Protein AF-A0A562S947-F1 (afdb_monomer)

Structure (mmCIF, N/CA/C/O backbone):
data_AF-A0A562S947-F1
#
_entry.id   AF-A0A562S947-F1
#
loop_
_atom_site.group_PDB
_atom_site.id
_atom_site.type_symbol
_atom_site.label_atom_id
_atom_site.label_alt_id
_atom_site.label_comp_id
_atom_site.label_asym_id
_atom_site.label_entity_id
_atom_site.label_seq_id
_atom_site.pdbx_PDB_ins_code
_atom_site.Cartn_x
_atom_site.Cartn_y
_atom_site.Cartn_z
_atom_site.occupancy
_atom_site.B_iso_or_equiv
_atom_site.auth_seq_id
_atom_site.auth_comp_id
_atom_site.auth_asym_id
_atom_site.auth_atom_id
_atom_site.pdbx_PDB_model_num
ATOM 1 N N . MET A 1 1 ? -33.001 -82.862 -10.012 1.00 36.66 1 MET A N 1
ATOM 2 C CA . MET A 1 1 ? -34.208 -82.746 -9.171 1.00 36.66 1 MET A CA 1
ATOM 3 C C . MET A 1 1 ? -34.996 -81.545 -9.694 1.00 36.66 1 MET A C 1
ATOM 5 O O . MET A 1 1 ? -34.420 -80.472 -9.663 1.00 36.66 1 MET A O 1
ATOM 9 N N . ILE A 1 2 ? -36.220 -81.778 -10.213 1.00 39.03 2 ILE A N 1
ATOM 10 C CA . ILE A 1 2 ? -37.351 -80.826 -10.432 1.00 39.03 2 ILE A CA 1
ATOM 11 C C . ILE A 1 2 ? -37.065 -79.680 -11.445 1.00 39.03 2 ILE A C 1
ATOM 13 O O . ILE A 1 2 ? -36.201 -78.858 -11.196 1.00 39.03 2 ILE A O 1
ATOM 17 N N . SER A 1 3 ? -37.592 -79.611 -12.678 1.00 36.78 3 SER A N 1
ATOM 18 C CA . SER A 1 3 ? -38.964 -79.663 -13.243 1.00 36.78 3 SER A CA 1
ATOM 19 C C . SER A 1 3 ? -39.885 -78.473 -12.900 1.00 36.78 3 SER A C 1
ATOM 21 O O . SER A 1 3 ? -40.000 -78.111 -11.738 1.00 36.78 3 SER A O 1
ATOM 23 N N . LEU A 1 4 ? -40.607 -77.995 -13.931 1.00 42.59 4 LEU A N 1
ATOM 24 C CA . LEU A 1 4 ? -41.736 -77.033 -13.985 1.00 42.59 4 LEU A CA 1
ATOM 25 C C . LEU A 1 4 ? -41.372 -75.533 -13.884 1.00 42.59 4 LEU A C 1
ATOM 27 O O . LEU A 1 4 ? -40.815 -75.092 -12.891 1.00 42.59 4 LEU A O 1
ATOM 31 N N . ASP A 1 5 ? -41.533 -74.693 -14.918 1.00 47.19 5 ASP A N 1
ATOM 32 C CA . ASP A 1 5 ? -42.745 -74.314 -15.688 1.00 47.19 5 ASP A CA 1
ATOM 33 C C . ASP A 1 5 ? -43.802 -73.617 -14.814 1.00 47.19 5 ASP A C 1
ATOM 35 O O . ASP A 1 5 ? -44.406 -74.277 -13.977 1.00 47.19 5 ASP A O 1
ATOM 39 N N . LEU A 1 6 ? -44.034 -72.306 -15.014 1.00 43.91 6 LEU A N 1
ATOM 40 C CA . LEU A 1 6 ? -45.384 -71.714 -15.047 1.00 43.91 6 LEU A CA 1
ATOM 41 C C . LEU A 1 6 ? -45.379 -70.209 -15.396 1.00 43.91 6 LEU A C 1
ATOM 43 O O . LEU A 1 6 ? -45.064 -69.343 -14.589 1.00 43.91 6 LEU A O 1
ATOM 47 N N . ARG A 1 7 ? -45.806 -69.931 -16.631 1.00 48.69 7 ARG A N 1
ATOM 48 C CA . ARG A 1 7 ? -46.903 -69.026 -17.036 1.00 48.69 7 ARG A CA 1
ATOM 49 C C . ARG A 1 7 ? -47.321 -67.831 -16.151 1.00 48.69 7 ARG A C 1
ATOM 51 O O . ARG A 1 7 ? -47.581 -67.959 -14.963 1.00 48.69 7 ARG A O 1
ATOM 58 N N . LYS A 1 8 ? -47.772 -66.808 -16.903 1.00 38.94 8 LYS A N 1
ATOM 59 C CA . LYS A 1 8 ? -48.836 -65.817 -16.620 1.00 38.94 8 LYS A CA 1
ATOM 60 C C . LYS A 1 8 ? -48.406 -64.559 -15.856 1.00 38.94 8 LYS A C 1
ATOM 62 O O . LYS A 1 8 ? -48.485 -64.513 -14.637 1.00 38.94 8 LYS A O 1
ATOM 67 N N . LYS A 1 9 ? -48.281 -63.450 -16.586 1.00 43.97 9 LYS A N 1
ATOM 68 C CA . LYS A 1 9 ? -49.417 -62.530 -16.783 1.00 43.97 9 LYS A CA 1
ATOM 69 C C . LYS A 1 9 ? -49.009 -61.370 -17.685 1.00 43.97 9 LYS A C 1
ATOM 71 O O . LYS A 1 9 ? -48.189 -60.537 -17.331 1.00 43.97 9 LYS A O 1
ATOM 76 N N . THR A 1 10 ? -49.643 -61.351 -18.851 1.00 53.50 10 THR A N 1
ATOM 77 C CA . THR A 1 10 ? -50.217 -60.166 -19.483 1.00 53.50 10 THR A CA 1
ATOM 78 C C . THR A 1 10 ? -50.347 -59.015 -18.495 1.00 53.50 10 THR A C 1
ATOM 80 O O . THR A 1 10 ? -51.106 -59.153 -17.548 1.00 53.50 10 THR A O 1
ATOM 83 N N . PHE A 1 11 ? -49.660 -57.904 -18.721 1.00 49.59 11 PHE A N 1
ATOM 84 C CA . PHE A 1 11 ? -50.191 -56.587 -18.389 1.00 49.59 11 PHE A CA 1
ATOM 85 C C . PHE A 1 11 ? -49.490 -55.581 -19.302 1.00 49.59 11 PHE A C 1
ATOM 87 O O . PHE A 1 11 ? -48.445 -55.013 -19.000 1.00 49.59 11 PHE A O 1
ATOM 94 N N . LEU A 1 12 ? -50.073 -55.457 -20.496 1.00 53.00 12 LEU A N 1
ATOM 95 C CA . LEU A 1 12 ? -50.031 -54.248 -21.303 1.00 53.00 12 LEU A CA 1
ATOM 96 C C . LEU A 1 12 ? -50.332 -53.066 -20.378 1.00 53.00 12 LEU A C 1
ATOM 98 O O . LEU A 1 12 ? -51.488 -52.849 -20.032 1.00 53.00 12 LEU A O 1
ATOM 102 N N . PHE A 1 13 ? -49.313 -52.315 -19.981 1.00 45.69 13 PHE A N 1
ATOM 103 C CA . PHE A 1 13 ? -49.499 -50.951 -19.508 1.00 45.69 13 PHE A CA 1
ATOM 104 C C . PHE A 1 13 ? -48.594 -50.042 -20.331 1.00 45.69 13 PHE A C 1
ATOM 106 O O . PHE A 1 13 ? -47.432 -49.786 -20.028 1.00 45.69 13 PHE A O 1
ATOM 113 N N . LEU A 1 14 ? -49.181 -49.637 -21.456 1.00 53.53 14 LEU A N 1
ATOM 114 C CA . LEU A 1 14 ? -48.910 -48.402 -22.172 1.00 53.53 14 LEU A CA 1
ATOM 115 C C . LEU A 1 14 ? -48.692 -47.259 -21.179 1.00 53.53 14 LEU A C 1
ATOM 117 O O . LEU A 1 14 ? -49.665 -46.827 -20.586 1.00 53.53 14 LEU A O 1
ATOM 121 N N . PHE A 1 15 ? -47.469 -46.752 -21.045 1.00 45.97 15 PHE A N 1
ATOM 122 C CA . PHE A 1 15 ? -47.197 -45.357 -20.671 1.00 45.97 15 PHE A CA 1
ATOM 123 C C . PHE A 1 15 ? -45.782 -44.978 -21.140 1.00 45.97 15 PHE A C 1
ATOM 125 O O . PHE A 1 15 ? -44.892 -44.670 -20.358 1.00 45.97 15 PHE A O 1
ATOM 132 N N . PHE A 1 16 ? -45.569 -45.004 -22.457 1.00 43.75 16 PHE A N 1
ATOM 133 C CA . PHE A 1 16 ? -44.531 -44.191 -23.097 1.00 43.75 16 PHE A CA 1
ATOM 134 C C . PHE A 1 16 ? -45.185 -42.861 -23.503 1.00 43.75 16 PHE A C 1
ATOM 136 O O . PHE A 1 16 ? -45.636 -42.693 -24.631 1.00 43.75 16 PHE A O 1
ATOM 143 N N . LEU A 1 17 ? -45.306 -41.939 -22.546 1.00 51.81 17 LEU A N 1
ATOM 144 C CA . LEU A 1 17 ? -45.698 -40.545 -22.775 1.00 51.81 17 LEU A CA 1
ATOM 145 C C . LEU A 1 17 ? -44.702 -39.641 -22.047 1.00 51.81 17 LEU A C 1
ATOM 147 O O . LEU A 1 17 ? -44.957 -39.148 -20.955 1.00 51.81 17 LEU A O 1
ATOM 151 N N . ILE A 1 18 ? -43.539 -39.462 -22.665 1.00 56.88 18 ILE A N 1
ATOM 152 C CA . ILE A 1 18 ? -42.623 -38.352 -22.397 1.00 56.88 18 ILE A CA 1
ATOM 153 C C . ILE A 1 18 ? -42.153 -37.895 -23.789 1.00 56.88 18 ILE A C 1
ATOM 155 O O . ILE A 1 18 ? -41.567 -38.690 -24.521 1.00 56.88 18 ILE A O 1
ATOM 159 N N . PRO A 1 19 ? -42.523 -36.674 -24.208 1.00 47.66 19 PRO A N 1
ATOM 160 C CA . PRO A 1 19 ? -41.612 -35.550 -24.032 1.00 47.66 19 PRO A CA 1
ATOM 161 C C . PRO A 1 19 ? -42.309 -34.414 -23.279 1.00 47.66 19 PRO A C 1
ATOM 163 O O . PRO A 1 19 ? -43.391 -33.967 -23.641 1.00 47.66 19 PRO A O 1
ATOM 166 N N . VAL A 1 20 ? -41.815 -34.074 -22.089 1.00 59.19 20 VAL A N 1
ATOM 167 C CA . VAL A 1 20 ? -40.901 -32.938 -21.869 1.00 59.19 20 VAL A CA 1
ATOM 168 C C . VAL A 1 20 ? -41.328 -31.704 -22.661 1.00 59.19 20 VAL A C 1
ATOM 170 O O . VAL A 1 20 ? -41.066 -31.616 -23.853 1.00 59.19 20 VAL A O 1
ATOM 173 N N . LEU A 1 21 ? -41.950 -30.751 -21.968 1.00 52.62 21 LEU A N 1
ATOM 174 C CA . LEU A 1 21 ? -41.539 -29.341 -21.904 1.00 52.62 21 LEU A CA 1
ATOM 175 C C . LEU A 1 21 ? -42.581 -28.597 -21.062 1.00 52.62 21 LEU A C 1
ATOM 177 O O . LEU A 1 21 ? -43.407 -27.832 -21.550 1.00 52.62 21 LEU A O 1
ATOM 181 N N . SER A 1 22 ? -42.548 -28.865 -19.755 1.00 56.66 22 SER A N 1
ATOM 182 C CA . SER A 1 22 ? -43.198 -28.006 -18.772 1.00 56.66 22 SER A CA 1
ATOM 183 C C . SER A 1 22 ? -42.404 -26.701 -18.741 1.00 56.66 22 SER A C 1
ATOM 185 O O . SER A 1 22 ? -41.362 -26.618 -18.088 1.00 56.66 22 SER A O 1
ATOM 187 N N . LEU A 1 23 ? -42.855 -25.714 -19.519 1.00 57.25 23 LEU A N 1
ATOM 188 C CA . LEU A 1 23 ? -42.358 -24.342 -19.507 1.00 57.25 23 LEU A CA 1
ATOM 189 C C . LEU A 1 23 ? -42.744 -23.714 -18.164 1.00 57.25 23 LEU A C 1
ATOM 191 O O . LEU A 1 23 ? -43.714 -22.973 -18.036 1.00 57.25 23 LEU A O 1
ATOM 195 N N . SER A 1 24 ? -41.995 -24.078 -17.131 1.00 59.94 24 SER A N 1
ATOM 196 C CA . SER A 1 24 ? -42.039 -23.401 -15.849 1.00 59.94 24 SER A CA 1
ATOM 197 C C . SER A 1 24 ? -41.333 -22.076 -16.085 1.00 59.94 24 SER A C 1
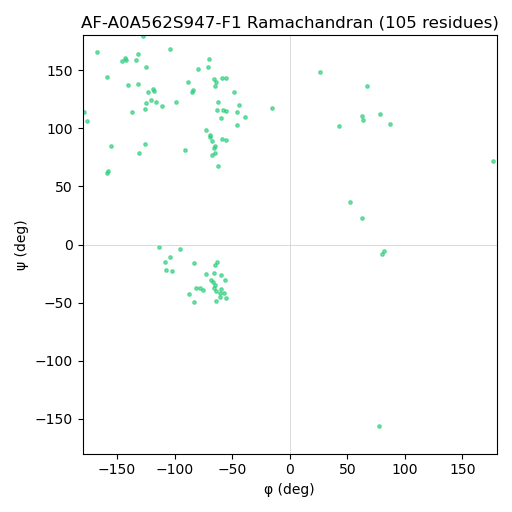ATOM 199 O O . SER A 1 24 ? -40.105 -22.029 -16.135 1.00 59.94 24 SER A O 1
ATOM 201 N N . ALA A 1 25 ? -42.101 -21.009 -16.301 1.00 59.31 25 ALA A N 1
ATOM 202 C CA . ALA A 1 25 ? -41.598 -19.653 -16.166 1.00 59.31 25 ALA A CA 1
ATOM 203 C C . ALA A 1 25 ? -41.234 -19.449 -14.689 1.00 59.31 25 ALA A C 1
ATOM 205 O O . ALA A 1 25 ? -41.999 -18.898 -13.902 1.00 59.31 25 ALA A O 1
ATOM 206 N N . LEU A 1 26 ? -40.074 -19.979 -14.297 1.00 53.53 26 LEU A N 1
ATOM 207 C CA . LEU A 1 26 ? -39.409 -19.607 -13.069 1.00 53.53 26 LEU A CA 1
ATOM 208 C C . LEU A 1 26 ? -38.936 -18.176 -13.319 1.00 53.53 26 LEU A C 1
ATOM 210 O O . LEU A 1 26 ? -37.898 -17.949 -13.939 1.00 53.53 26 LEU A O 1
ATOM 214 N N . SER A 1 27 ? -39.768 -17.212 -12.930 1.00 54.56 27 SER A N 1
ATOM 215 C CA . SER A 1 27 ? -39.354 -15.826 -12.774 1.00 54.56 27 SER A CA 1
ATOM 216 C C . SER A 1 27 ? -38.239 -15.839 -11.738 1.00 54.56 27 SER A C 1
ATOM 218 O O . SER A 1 27 ? -38.504 -15.836 -10.539 1.00 54.56 27 SER A O 1
ATOM 220 N N . MET A 1 28 ? -36.998 -15.970 -12.207 1.00 57.19 28 MET A N 1
ATOM 221 C CA . MET A 1 28 ? -35.817 -15.822 -11.376 1.00 57.19 28 MET A CA 1
ATOM 222 C C . MET A 1 28 ? -35.890 -14.411 -10.814 1.00 57.19 28 MET A C 1
ATOM 224 O O . MET A 1 28 ? -35.772 -13.431 -11.551 1.00 57.19 28 MET A O 1
ATOM 228 N N . GLU A 1 29 ? -36.164 -14.332 -9.514 1.00 48.69 29 GLU A N 1
ATOM 229 C CA . GLU A 1 29 ? -35.936 -13.137 -8.729 1.00 48.69 29 GLU A CA 1
ATOM 230 C C . GLU A 1 29 ? -34.565 -12.593 -9.111 1.00 48.69 29 GLU A C 1
ATOM 232 O O . GLU A 1 29 ? -33.541 -13.273 -9.007 1.00 48.69 29 GLU A O 1
ATOM 237 N N . HIS A 1 30 ? -34.574 -11.362 -9.604 1.00 44.22 30 HIS A N 1
ATOM 238 C CA . HIS A 1 30 ? -33.385 -10.560 -9.764 1.00 44.22 30 HIS A CA 1
ATOM 239 C C . HIS A 1 30 ? -32.863 -10.303 -8.346 1.00 44.22 30 HIS A C 1
ATOM 241 O O . HIS A 1 30 ? -33.210 -9.308 -7.714 1.00 44.22 30 HIS A O 1
ATOM 247 N N . GLN A 1 31 ? -32.085 -11.243 -7.805 1.00 46.22 31 GLN A N 1
ATOM 248 C CA . GLN A 1 31 ? -31.249 -10.994 -6.644 1.00 46.22 31 GLN A CA 1
ATOM 249 C C . GLN A 1 31 ? -30.192 -9.989 -7.096 1.00 46.22 31 GLN A C 1
ATOM 251 O O . GLN A 1 31 ? -29.077 -10.352 -7.474 1.00 46.22 31 GLN A O 1
ATOM 256 N N . ASN A 1 32 ? -30.572 -8.709 -7.072 1.00 51.84 32 ASN A N 1
ATOM 257 C CA . ASN A 1 32 ? -29.644 -7.617 -6.857 1.00 51.84 32 ASN A CA 1
ATOM 258 C C . ASN A 1 32 ? -28.953 -7.940 -5.539 1.00 51.84 32 ASN A C 1
ATOM 260 O O . ASN A 1 32 ? -29.438 -7.646 -4.449 1.00 51.84 32 ASN A O 1
ATOM 264 N N . SER A 1 33 ? -27.852 -8.668 -5.664 1.00 48.09 33 SER A N 1
ATOM 265 C CA . SER A 1 33 ? -26.906 -8.844 -4.593 1.00 48.09 33 SER A CA 1
ATOM 266 C C . SER A 1 33 ? -26.295 -7.468 -4.397 1.00 48.09 33 SER A C 1
ATOM 268 O O . SER A 1 33 ? -25.288 -7.145 -5.025 1.00 48.09 33 SER A O 1
ATOM 270 N N . ASP A 1 34 ? -26.913 -6.657 -3.537 1.00 59.34 34 ASP A N 1
ATOM 271 C CA . ASP A 1 34 ? -26.223 -5.610 -2.787 1.00 59.34 34 ASP A CA 1
ATOM 272 C C . ASP A 1 34 ? -25.201 -6.316 -1.887 1.00 59.34 34 ASP A C 1
ATOM 274 O O . ASP A 1 34 ? -25.329 -6.421 -0.667 1.00 59.34 34 ASP A O 1
ATOM 278 N N . LEU A 1 35 ? -24.190 -6.903 -2.531 1.00 47.97 35 LEU A N 1
ATOM 279 C CA . LEU A 1 35 ? -23.001 -7.382 -1.872 1.00 47.97 35 LEU A CA 1
ATOM 280 C C . LEU A 1 35 ? -22.386 -6.120 -1.265 1.00 47.97 35 LEU A C 1
ATOM 282 O O . LEU A 1 35 ? -22.136 -5.169 -2.016 1.00 47.97 35 LEU A O 1
ATOM 286 N N . PRO A 1 36 ? -22.157 -6.057 0.057 1.00 43.75 36 PRO A N 1
ATOM 287 C CA . PRO A 1 36 ? -21.487 -4.909 0.635 1.00 43.75 36 PRO A CA 1
ATOM 288 C C . PRO A 1 36 ? -20.162 -4.756 -0.105 1.00 43.75 36 PRO A C 1
ATOM 290 O O . PRO A 1 36 ? -19.321 -5.660 -0.072 1.00 43.75 36 PRO A O 1
ATOM 293 N N . LYS A 1 37 ? -20.015 -3.643 -0.840 1.00 55.03 37 LYS A N 1
ATOM 294 C CA . LYS A 1 37 ? -18.751 -3.242 -1.459 1.00 55.03 37 LYS A CA 1
ATOM 295 C C . LYS A 1 37 ? -17.697 -3.422 -0.376 1.00 55.03 37 LYS A C 1
ATOM 297 O O . LYS A 1 37 ? -17.794 -2.768 0.664 1.00 55.03 37 LYS A O 1
ATOM 302 N N . LYS A 1 38 ? -16.760 -4.358 -0.571 1.00 56.91 38 LYS A N 1
ATOM 303 C CA . LYS A 1 38 ? -15.658 -4.550 0.376 1.00 56.91 38 LYS A CA 1
ATOM 304 C C . LYS A 1 38 ? -15.071 -3.167 0.665 1.00 56.91 38 LYS A C 1
ATOM 306 O O . LYS A 1 38 ? -14.863 -2.422 -0.296 1.00 56.91 38 LYS A O 1
ATOM 311 N N . PRO A 1 39 ? -14.860 -2.797 1.939 1.00 59.59 39 PRO A N 1
ATOM 312 C CA . PRO A 1 39 ? -14.221 -1.533 2.244 1.00 59.59 39 PRO A CA 1
ATOM 313 C C . PRO A 1 39 ? -12.858 -1.533 1.559 1.00 59.59 39 PRO A C 1
ATOM 315 O O . PRO A 1 39 ? -12.020 -2.398 1.800 1.00 59.59 39 PRO A O 1
ATOM 318 N N . GLU 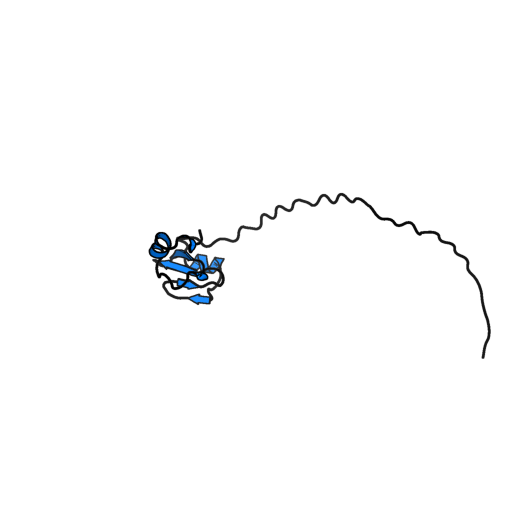A 1 40 ? -12.701 -0.615 0.618 1.00 85.00 40 GLU A N 1
ATOM 319 C CA . GLU A 1 40 ? -11.472 -0.436 -0.131 1.00 85.00 40 GLU A CA 1
ATOM 320 C C . GLU A 1 40 ? -10.554 0.447 0.707 1.00 85.00 40 GLU A C 1
ATOM 322 O O . GLU A 1 40 ? -10.994 1.448 1.283 1.00 85.00 40 GLU A O 1
ATOM 327 N N . VAL A 1 41 ? -9.295 0.041 0.839 1.00 92.81 41 VAL A N 1
ATOM 328 C CA . VAL A 1 41 ? -8.285 0.873 1.492 1.00 92.81 41 VAL A CA 1
ATOM 329 C C . VAL A 1 41 ? -8.089 2.132 0.658 1.00 92.81 41 VAL A C 1
ATOM 331 O O . VAL A 1 41 ? -8.094 2.064 -0.564 1.00 92.81 41 VAL A O 1
ATOM 334 N N . ARG A 1 42 ? -7.934 3.281 1.319 1.00 95.12 42 ARG A N 1
ATOM 335 C CA . ARG A 1 42 ? -7.833 4.595 0.669 1.00 95.12 42 ARG A CA 1
ATOM 336 C C . ARG A 1 42 ? -6.688 5.409 1.248 1.00 95.12 42 ARG A C 1
ATOM 338 O O . ARG A 1 42 ? -6.263 5.169 2.379 1.00 95.12 42 ARG A O 1
ATOM 345 N N . GLU A 1 43 ? -6.221 6.392 0.484 1.00 95.56 43 GLU A N 1
ATOM 346 C CA . GLU A 1 43 ? -5.283 7.403 0.978 1.00 95.56 43 GLU A CA 1
ATOM 347 C C . GLU A 1 43 ? -5.832 8.115 2.229 1.00 95.56 43 GLU A C 1
ATOM 349 O O . GLU A 1 43 ? -7.035 8.341 2.362 1.00 95.56 43 GLU A O 1
ATOM 354 N N . GLY A 1 44 ? -4.944 8.435 3.172 1.00 96.62 44 GLY A N 1
ATOM 355 C CA . GLY A 1 44 ? -5.268 9.057 4.461 1.00 96.62 44 GLY A CA 1
ATOM 356 C C . GLY A 1 44 ? -5.789 8.096 5.535 1.00 96.62 44 GLY A C 1
ATOM 357 O O . GLY A 1 44 ? -5.904 8.483 6.695 1.00 96.62 44 GLY A O 1
ATOM 358 N N . MET A 1 45 ? -6.073 6.837 5.190 1.00 97.00 45 MET A N 1
ATOM 359 C CA . MET A 1 45 ? -6.525 5.842 6.161 1.00 97.00 45 MET A CA 1
ATOM 360 C C . MET A 1 45 ? -5.422 5.523 7.181 1.00 97.00 45 MET A C 1
ATOM 362 O O . MET A 1 45 ? -4.235 5.444 6.843 1.00 97.00 45 MET A O 1
ATOM 366 N N . SER A 1 46 ? -5.808 5.311 8.438 1.00 97.75 46 SER A N 1
ATOM 367 C CA . SER A 1 46 ? -4.876 4.868 9.475 1.00 97.75 46 SER A CA 1
ATOM 368 C C . SER A 1 46 ? -4.459 3.409 9.264 1.00 97.75 46 SER A C 1
ATOM 370 O O . SER A 1 46 ? -5.201 2.588 8.723 1.00 97.75 46 SER A O 1
ATOM 372 N N . LEU A 1 47 ? -3.267 3.043 9.734 1.00 97.19 47 LEU A N 1
ATOM 373 C CA . LEU A 1 47 ? -2.769 1.670 9.587 1.00 97.19 47 LEU A CA 1
ATOM 374 C C . LEU A 1 47 ? -3.596 0.636 10.370 1.00 97.19 47 LEU A C 1
ATOM 376 O O . LEU A 1 47 ? -3.625 -0.538 9.995 1.00 97.19 47 LEU A O 1
ATOM 380 N N . ASP A 1 48 ? -4.283 1.055 11.434 1.00 96.94 48 ASP A N 1
ATOM 381 C CA . ASP A 1 48 ? -5.177 0.180 12.192 1.00 96.94 48 ASP A CA 1
ATOM 382 C C . ASP A 1 48 ? -6.495 -0.068 11.448 1.00 96.94 48 ASP A C 1
ATOM 384 O O . ASP A 1 48 ? -6.950 -1.209 11.396 1.00 96.94 48 ASP A O 1
ATOM 388 N N . GLU A 1 49 ? -7.066 0.944 10.787 1.00 96.44 49 GLU A N 1
ATOM 389 C CA . GLU A 1 49 ? -8.213 0.755 9.885 1.00 96.44 49 GLU A CA 1
ATOM 390 C C . GLU A 1 49 ? -7.860 -0.185 8.730 1.00 96.44 49 GLU A C 1
ATOM 392 O O . GLU A 1 49 ? -8.597 -1.135 8.463 1.00 96.44 49 GLU A O 1
ATOM 397 N N . VAL A 1 50 ? -6.692 0.011 8.108 1.00 96.19 50 VAL A N 1
ATOM 398 C CA . VAL A 1 50 ? 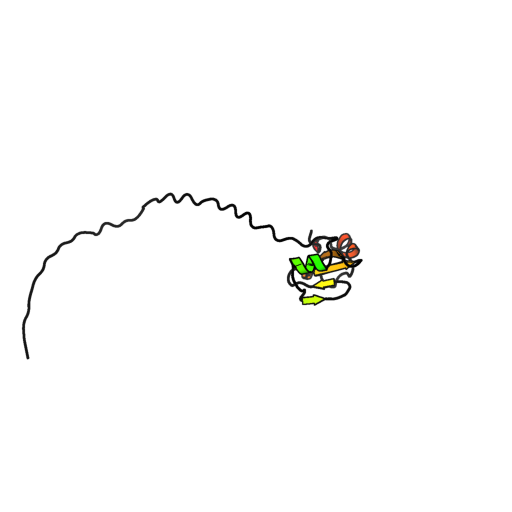-6.177 -0.895 7.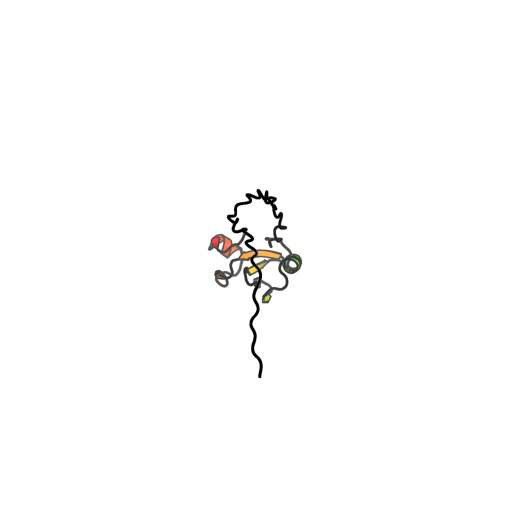071 1.00 96.19 50 VAL A CA 1
ATOM 399 C C . VAL A 1 50 ? -6.100 -2.327 7.593 1.00 96.19 50 VAL A C 1
ATOM 401 O O . VAL A 1 50 ? -6.542 -3.248 6.909 1.00 96.19 50 VAL A O 1
ATOM 404 N N . ARG A 1 51 ? -5.565 -2.536 8.803 1.00 95.44 51 ARG A N 1
ATOM 405 C CA . ARG A 1 51 ? -5.456 -3.873 9.404 1.00 95.44 51 ARG A CA 1
ATOM 406 C C . ARG A 1 51 ? -6.827 -4.481 9.701 1.00 95.44 51 ARG A C 1
ATOM 408 O O . ARG A 1 51 ? -7.008 -5.678 9.502 1.00 95.44 51 ARG A O 1
ATOM 415 N N . ASN A 1 52 ? -7.793 -3.678 10.138 1.00 95.12 52 ASN A N 1
ATOM 416 C CA . ASN A 1 52 ? -9.160 -4.140 10.380 1.00 95.12 52 ASN A CA 1
ATOM 417 C C . ASN A 1 52 ? -9.866 -4.559 9.080 1.00 95.12 52 ASN A C 1
ATOM 419 O O . ASN A 1 52 ? -10.678 -5.481 9.095 1.00 95.12 52 ASN A O 1
ATOM 423 N N . ILE A 1 53 ? -9.538 -3.907 7.961 1.00 93.94 53 ILE A N 1
ATOM 424 C CA . ILE A 1 53 ? -10.124 -4.177 6.643 1.00 93.94 53 ILE A CA 1
ATOM 425 C C . ILE A 1 53 ? -9.438 -5.357 5.942 1.00 93.94 53 ILE A C 1
ATOM 427 O O . ILE A 1 53 ? -10.106 -6.254 5.430 1.00 93.94 53 ILE A O 1
ATOM 431 N N . MET A 1 54 ? -8.104 -5.350 5.892 1.00 94.25 54 MET A N 1
ATOM 432 C CA . MET A 1 54 ? -7.307 -6.274 5.077 1.00 94.25 54 MET A CA 1
ATOM 433 C C . MET A 1 54 ? -6.644 -7.401 5.872 1.00 94.25 54 MET A C 1
ATOM 435 O O . MET A 1 54 ? -6.104 -8.337 5.279 1.00 94.25 54 MET A O 1
ATOM 439 N N . GLY A 1 55 ? -6.651 -7.323 7.201 1.00 94.88 55 GLY A N 1
ATOM 440 C CA . GLY A 1 55 ? -5.885 -8.213 8.063 1.00 94.88 55 GLY A CA 1
ATOM 441 C C . GLY A 1 55 ? -4.399 -7.852 8.114 1.00 94.88 55 GLY A C 1
ATOM 442 O O . GLY A 1 55 ? -3.997 -6.711 7.900 1.00 94.88 55 GLY A O 1
ATOM 443 N N . MET A 1 56 ? -3.562 -8.838 8.442 1.00 96.88 56 MET A N 1
ATOM 444 C CA . MET A 1 56 ? -2.117 -8.638 8.554 1.00 96.88 56 MET A CA 1
ATOM 445 C C . MET A 1 56 ? -1.421 -8.759 7.189 1.00 96.88 56 MET A C 1
ATOM 447 O O . MET A 1 56 ? -1.630 -9.750 6.485 1.00 96.88 56 MET A O 1
ATOM 451 N N . PRO A 1 57 ? -0.550 -7.808 6.814 1.00 97.00 57 PRO A N 1
ATOM 452 C CA . PRO A 1 57 ? 0.243 -7.906 5.592 1.00 97.00 57 PRO A CA 1
ATOM 453 C C . PRO A 1 57 ? 1.313 -9.002 5.698 1.00 97.00 57 PRO A C 1
ATOM 455 O O . PRO A 1 57 ? 1.749 -9.387 6.784 1.00 97.00 57 PRO A O 1
ATOM 458 N N . ARG A 1 58 ? 1.802 -9.462 4.542 1.00 97.19 58 ARG A N 1
ATOM 459 C CA . ARG A 1 58 ? 2.901 -10.441 4.449 1.00 97.19 58 ARG A CA 1
ATOM 460 C C . ARG A 1 58 ? 4.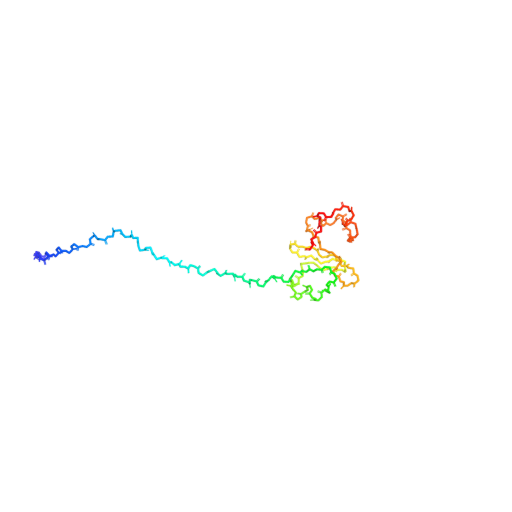239 -9.863 4.900 1.00 97.19 58 ARG A C 1
ATOM 462 O O . ARG A 1 58 ? 5.104 -10.601 5.360 1.00 97.19 58 ARG A O 1
ATOM 469 N N . ASN A 1 59 ? 4.431 -8.562 4.707 1.00 97.00 59 ASN A N 1
ATOM 470 C CA . ASN A 1 59 ? 5.637 -7.855 5.114 1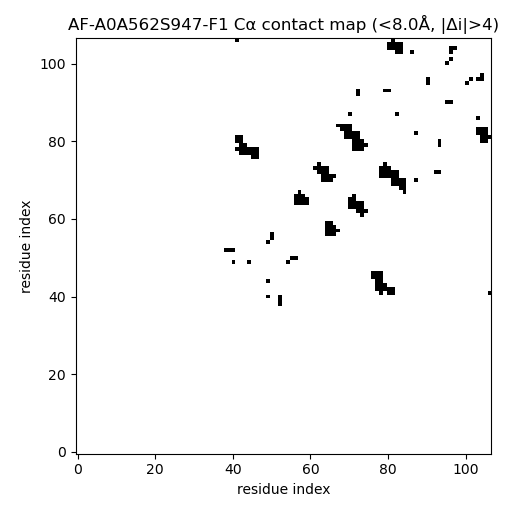.00 97.00 59 ASN A CA 1
ATOM 471 C C . ASN A 1 59 ? 5.268 -6.481 5.677 1.00 97.00 59 ASN A C 1
ATOM 473 O O . ASN A 1 59 ? 4.416 -5.791 5.112 1.00 97.00 59 ASN A O 1
ATOM 477 N N . ILE A 1 60 ? 5.917 -6.116 6.783 1.00 97.44 60 ILE A N 1
ATOM 478 C CA . ILE A 1 60 ? 5.708 -4.864 7.505 1.00 97.44 60 ILE A CA 1
ATOM 479 C C . ILE A 1 60 ? 7.042 -4.154 7.630 1.00 97.44 60 ILE A C 1
ATOM 481 O O . ILE A 1 60 ? 7.975 -4.664 8.251 1.00 97.44 60 ILE A O 1
ATOM 485 N N . THR A 1 61 ? 7.090 -2.935 7.114 1.00 96.06 61 THR A N 1
ATOM 486 C CA . THR A 1 61 ? 8.143 -1.973 7.421 1.00 96.06 61 THR A CA 1
ATOM 487 C C . THR A 1 61 ? 7.513 -0.657 7.882 1.00 96.06 61 THR A C 1
ATOM 489 O O . THR A 1 61 ? 6.290 -0.522 7.949 1.00 96.06 61 THR A O 1
ATOM 492 N N . ARG A 1 62 ? 8.350 0.334 8.210 1.00 96.00 62 ARG A N 1
ATOM 493 C CA . ARG A 1 62 ? 7.878 1.677 8.584 1.00 96.00 62 ARG A CA 1
ATOM 494 C C . ARG A 1 62 ? 7.339 2.481 7.400 1.00 96.00 62 ARG A C 1
ATOM 496 O O . ARG A 1 62 ? 6.553 3.391 7.619 1.00 96.00 62 ARG A O 1
ATOM 503 N N . THR A 1 63 ? 7.786 2.174 6.187 1.00 96.25 63 THR A N 1
ATOM 504 C CA . THR A 1 63 ? 7.492 2.957 4.975 1.00 96.25 63 THR A CA 1
ATOM 505 C C . THR A 1 63 ? 6.529 2.248 4.037 1.00 96.25 63 THR A C 1
ATOM 507 O O . THR A 1 63 ? 5.996 2.866 3.125 1.00 96.25 63 THR A O 1
ATOM 510 N N . GLU A 1 64 ? 6.312 0.949 4.233 1.00 96.44 64 GLU A N 1
ATOM 511 C CA . GLU A 1 64 ? 5.473 0.152 3.349 1.00 96.44 64 GLU A CA 1
ATOM 512 C C . GLU A 1 64 ? 4.951 -1.117 4.020 1.00 96.44 64 GLU A C 1
ATOM 514 O O . GLU A 1 64 ? 5.668 -1.781 4.781 1.00 96.44 64 GLU A O 1
ATOM 519 N N . TRP A 1 65 ? 3.718 -1.482 3.677 1.00 97.38 65 TRP A N 1
ATOM 520 C CA . TRP A 1 65 ? 3.100 -2.766 4.005 1.00 97.38 65 TRP A CA 1
ATOM 521 C C . TRP A 1 65 ? 2.753 -3.511 2.719 1.00 97.38 65 TRP A C 1
ATOM 523 O O . TRP A 1 65 ? 2.177 -2.939 1.792 1.00 97.38 65 TRP A O 1
ATOM 533 N N . ARG A 1 66 ? 3.085 -4.805 2.661 1.00 96.69 66 ARG A N 1
ATOM 534 C CA . ARG A 1 66 ? 2.896 -5.615 1.449 1.00 96.69 66 ARG A CA 1
ATOM 535 C C . ARG A 1 66 ? 1.810 -6.663 1.632 1.00 96.69 66 ARG A C 1
ATOM 537 O O . ARG A 1 66 ? 1.949 -7.577 2.449 1.00 96.69 66 ARG A O 1
ATOM 544 N N . TYR A 1 67 ? 0.777 -6.570 0.807 1.00 96.06 67 TYR A N 1
ATOM 545 C CA . TYR A 1 67 ? -0.270 -7.573 0.652 1.00 96.06 67 TYR A CA 1
ATOM 546 C C . TYR A 1 67 ? -0.050 -8.356 -0.654 1.00 96.06 67 TYR A C 1
ATOM 548 O O . TYR A 1 67 ? 0.794 -7.976 -1.466 1.00 96.06 67 TYR A O 1
ATOM 556 N N . PRO A 1 68 ? -0.759 -9.481 -0.869 1.00 93.88 68 PRO A N 1
ATOM 557 C CA . PRO A 1 68 ? -0.635 -10.235 -2.115 1.00 93.88 68 PRO A CA 1
ATOM 558 C C . PRO A 1 68 ? -1.009 -9.412 -3.356 1.00 93.88 68 PRO A C 1
ATOM 560 O O . PRO A 1 68 ? -0.360 -9.549 -4.388 1.00 93.88 68 PRO A O 1
ATOM 563 N N . GLU A 1 69 ? -2.041 -8.573 -3.245 1.00 93.62 69 GLU A N 1
ATOM 564 C CA . GLU A 1 69 ? -2.647 -7.875 -4.388 1.00 93.62 69 GLU A CA 1
ATOM 565 C C . GLU A 1 69 ? -2.235 -6.406 -4.498 1.00 93.62 69 GLU A C 1
ATOM 567 O O . GLU A 1 69 ? -2.276 -5.845 -5.588 1.00 93.62 69 GLU A O 1
ATOM 572 N N . ILE A 1 70 ? -1.801 -5.792 -3.394 1.00 95.75 70 ILE A N 1
ATOM 573 C CA . ILE A 1 70 ? -1.436 -4.374 -3.328 1.00 95.75 70 ILE A CA 1
ATOM 574 C C . ILE A 1 70 ? -0.236 -4.156 -2.410 1.00 95.75 70 ILE A C 1
ATOM 576 O O . ILE A 1 70 ? 0.059 -4.963 -1.522 1.00 95.75 70 ILE A O 1
ATOM 580 N N . ILE A 1 71 ? 0.428 -3.021 -2.581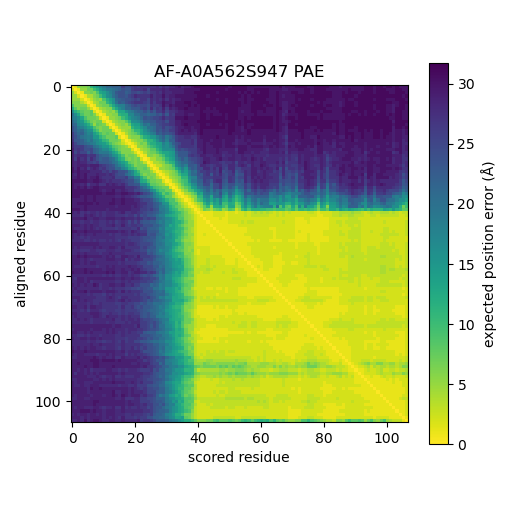 1.00 96.69 71 ILE A N 1
ATOM 581 C CA . ILE A 1 71 ? 1.419 -2.517 -1.634 1.00 96.69 71 ILE A CA 1
ATOM 582 C C . ILE A 1 71 ? 0.985 -1.127 -1.196 1.00 96.69 71 ILE A C 1
ATOM 584 O O . ILE A 1 71 ? 0.644 -0.282 -2.018 1.00 96.69 71 ILE A O 1
ATOM 588 N N . ILE A 1 72 ? 0.998 -0.907 0.110 1.00 97.31 72 ILE A N 1
ATOM 589 C CA . ILE A 1 72 ? 0.649 0.364 0.731 1.00 97.31 72 ILE A CA 1
ATOM 590 C C . ILE A 1 72 ? 1.948 1.086 1.051 1.00 97.31 72 ILE A C 1
ATOM 592 O O . ILE A 1 72 ? 2.771 0.538 1.786 1.00 97.31 72 ILE A O 1
ATOM 596 N N . LEU A 1 73 ? 2.121 2.300 0.528 1.00 97.12 73 LEU A N 1
ATOM 597 C CA . LEU A 1 73 ? 3.173 3.209 0.973 1.00 97.12 73 LEU A CA 1
ATOM 598 C C . LEU A 1 73 ? 2.657 4.058 2.133 1.00 97.12 73 LEU A C 1
ATOM 600 O O . LEU A 1 73 ? 1.500 4.483 2.142 1.00 97.12 73 LEU A O 1
ATOM 604 N N . ILE A 1 74 ? 3.521 4.274 3.119 1.00 97.56 74 ILE A N 1
ATOM 605 C CA . ILE A 1 74 ? 3.163 4.853 4.411 1.00 97.56 74 ILE A CA 1
ATOM 606 C C . ILE A 1 74 ? 3.956 6.134 4.618 1.00 97.56 74 ILE A C 1
ATOM 608 O O . ILE A 1 74 ? 5.188 6.122 4.627 1.00 97.56 74 ILE A O 1
ATOM 612 N N . GLU A 1 75 ? 3.238 7.222 4.868 1.00 96.50 75 GLU A N 1
ATOM 613 C CA . GLU A 1 75 ? 3.803 8.508 5.268 1.00 96.50 75 GLU A CA 1
ATOM 614 C C . GLU A 1 75 ? 3.007 9.014 6.475 1.00 96.50 75 GLU A C 1
ATOM 616 O O . GLU A 1 75 ? 1.789 8.867 6.538 1.00 96.50 75 GLU A O 1
ATOM 621 N N . ASN A 1 76 ? 3.692 9.563 7.483 1.00 96.19 76 ASN A N 1
ATOM 622 C CA . ASN A 1 76 ? 3.056 10.099 8.696 1.00 96.19 76 ASN A CA 1
ATOM 623 C C . ASN A 1 76 ? 2.088 9.121 9.405 1.00 96.19 76 ASN A C 1
ATOM 625 O O . ASN A 1 76 ? 1.081 9.541 9.966 1.00 96.19 76 ASN A O 1
ATOM 629 N N . GLN A 1 77 ? 2.411 7.820 9.410 1.00 96.25 77 GLN A N 1
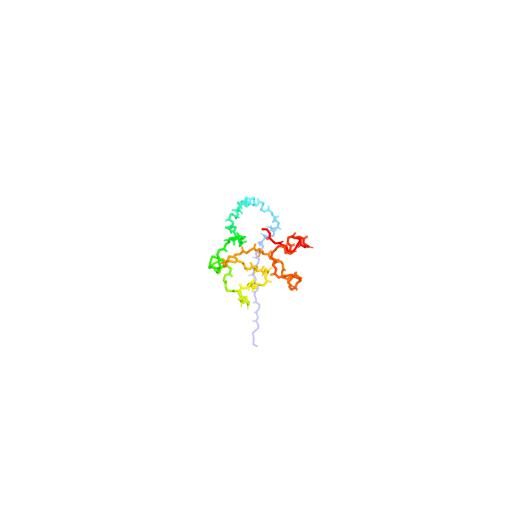ATOM 630 C 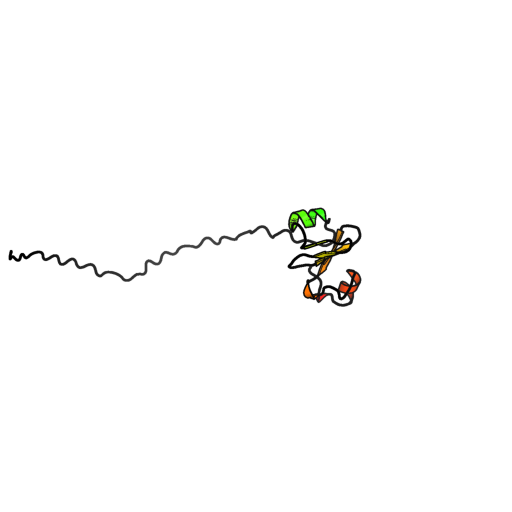CA . GLN A 1 77 ? 1.596 6.742 10.006 1.00 96.25 77 GLN A CA 1
ATOM 631 C C . GLN A 1 77 ? 0.205 6.553 9.367 1.00 96.25 77 GLN A C 1
ATOM 633 O O . GLN A 1 77 ? -0.695 5.993 9.992 1.00 96.25 77 GLN A O 1
ATOM 638 N N . GLN A 1 78 ? 0.034 6.988 8.120 1.00 97.88 78 GLN A N 1
ATOM 639 C CA . GLN A 1 78 ? -1.192 6.817 7.341 1.00 97.88 78 GLN A CA 1
ATOM 640 C C . GLN A 1 78 ? -0.862 6.289 5.940 1.00 97.88 78 GLN A C 1
ATOM 642 O O . GLN A 1 78 ? 0.292 6.326 5.498 1.00 97.88 78 GLN A O 1
ATOM 647 N N . VAL A 1 79 ? -1.878 5.781 5.243 1.00 97.56 79 VAL A N 1
ATOM 648 C CA . VAL A 1 79 ? -1.774 5.392 3.832 1.00 97.56 79 VAL A CA 1
ATOM 649 C C . VAL A 1 79 ? -1.472 6.635 3.000 1.00 97.56 79 VAL A C 1
ATOM 651 O O . VAL A 1 79 ? -2.298 7.539 2.908 1.00 97.56 79 VAL A O 1
ATOM 654 N N . ALA A 1 80 ? -0.303 6.674 2.371 1.00 97.12 80 ALA A N 1
ATOM 655 C CA . ALA A 1 80 ? 0.087 7.772 1.494 1.00 97.12 80 ALA A CA 1
ATOM 656 C C . ALA A 1 80 ? -0.396 7.553 0.056 1.00 97.12 80 ALA A C 1
ATOM 658 O O . ALA A 1 80 ? -0.858 8.491 -0.586 1.00 97.12 80 ALA A O 1
ATOM 659 N N . CYS A 1 81 ? -0.263 6.320 -0.436 1.00 96.81 81 CYS A N 1
ATOM 660 C CA . CYS A 1 81 ? -0.794 5.841 -1.709 1.00 96.81 81 CYS A CA 1
ATOM 661 C C . CYS A 1 81 ? -0.705 4.314 -1.771 1.00 96.81 81 CYS A C 1
ATOM 663 O O . CYS A 1 81 ? 0.003 3.666 -0.990 1.00 96.81 81 CYS A O 1
ATOM 665 N N . ILE A 1 82 ? -1.425 3.746 -2.730 1.00 97.44 82 ILE A N 1
ATOM 666 C CA . ILE A 1 82 ? -1.524 2.309 -2.950 1.00 97.44 82 ILE A CA 1
ATOM 667 C C . ILE A 1 82 ? -0.955 2.018 -4.334 1.00 97.44 82 ILE A C 1
ATOM 669 O O . ILE A 1 82 ? -1.287 2.705 -5.298 1.00 97.44 82 ILE A O 1
ATOM 673 N N . ILE A 1 83 ? -0.080 1.018 -4.438 1.00 96.88 83 ILE A N 1
ATOM 674 C CA . ILE A 1 83 ? 0.567 0.650 -5.697 1.00 96.88 83 ILE A CA 1
ATOM 675 C C . ILE A 1 83 ? 0.359 -0.823 -6.046 1.00 96.88 83 ILE A C 1
ATOM 677 O O . ILE A 1 83 ? 0.243 -1.694 -5.177 1.00 96.88 83 ILE A O 1
ATOM 681 N N . LYS A 1 84 ? 0.399 -1.111 -7.348 1.00 96.00 84 LYS A N 1
ATOM 682 C CA . LYS A 1 84 ? 0.428 -2.476 -7.882 1.00 96.00 84 LYS A CA 1
ATOM 683 C C . LYS A 1 84 ? 1.731 -3.182 -7.469 1.00 96.00 84 LYS A C 1
ATOM 685 O O . LYS A 1 84 ? 2.807 -2.602 -7.648 1.00 96.00 84 LYS A O 1
ATOM 690 N N . PRO A 1 85 ? 1.695 -4.454 -7.024 1.00 95.00 85 PRO A N 1
ATOM 691 C CA . PRO A 1 85 ? 2.899 -5.197 -6.646 1.00 95.00 85 PRO A CA 1
ATOM 692 C C . PRO A 1 85 ? 3.954 -5.280 -7.758 1.00 95.00 85 PRO A C 1
ATOM 694 O O . PRO A 1 85 ? 5.149 -5.275 -7.475 1.00 95.00 85 PRO A O 1
ATOM 697 N N . SER A 1 86 ? 3.536 -5.287 -9.029 1.00 95.56 86 SER A N 1
ATOM 698 C CA . SER A 1 86 ? 4.429 -5.301 -10.200 1.00 95.56 86 SER A CA 1
ATOM 699 C C . SER A 1 86 ? 5.290 -4.042 -10.354 1.00 95.56 86 SER A C 1
ATOM 701 O O . SER A 1 86 ? 6.277 -4.061 -11.087 1.00 95.56 86 SER A O 1
ATOM 703 N N . CYS A 1 87 ? 4.921 -2.945 -9.692 1.00 94.88 87 CYS A N 1
ATOM 704 C CA . CYS A 1 87 ? 5.649 -1.680 -9.734 1.00 94.88 87 CYS A CA 1
ATOM 705 C C . CYS A 1 87 ? 6.639 -1.509 -8.576 1.00 94.88 87 CYS A C 1
ATOM 707 O O . CYS A 1 87 ? 7.373 -0.519 -8.533 1.00 94.88 87 CYS A O 1
ATOM 709 N N . PHE A 1 88 ? 6.658 -2.463 -7.644 1.00 92.44 88 PHE A N 1
ATOM 710 C CA . PHE A 1 88 ? 7.445 -2.382 -6.428 1.00 92.44 88 PHE A CA 1
ATOM 711 C C . PHE A 1 88 ? 8.950 -2.217 -6.688 1.00 92.44 88 PHE A C 1
ATOM 713 O O . PHE A 1 88 ? 9.511 -2.822 -7.600 1.00 92.44 88 PHE A O 1
ATOM 720 N N . GLY A 1 89 ? 9.617 -1.423 -5.844 1.00 89.62 89 GLY A N 1
ATOM 721 C CA . GLY A 1 89 ? 11.072 -1.247 -5.856 1.00 89.62 89 GLY A CA 1
ATOM 722 C C . GLY A 1 89 ? 11.605 -0.248 -6.888 1.00 89.62 89 GLY A C 1
ATOM 723 O O . GLY A 1 89 ? 12.795 0.053 -6.867 1.00 89.62 89 GLY A O 1
ATOM 724 N N . ARG A 1 90 ? 10.753 0.305 -7.763 1.00 87.69 90 ARG A N 1
ATOM 725 C CA . ARG A 1 90 ? 11.164 1.339 -8.730 1.00 87.69 90 ARG A CA 1
ATOM 726 C C . ARG A 1 90 ? 11.305 2.720 -8.093 1.00 87.69 90 ARG A C 1
ATOM 728 O O . ARG A 1 90 ? 12.220 3.464 -8.437 1.00 87.69 90 ARG A O 1
ATOM 735 N N . TRP A 1 91 ? 10.414 3.047 -7.158 1.00 93.25 91 TRP A N 1
ATOM 736 C CA . TRP A 1 91 ? 10.412 4.306 -6.413 1.00 93.25 91 TRP A CA 1
ATOM 737 C C . TRP A 1 91 ? 9.999 4.074 -4.956 1.00 93.25 91 TRP A C 1
ATOM 739 O O . TRP A 1 91 ? 9.369 3.064 -4.637 1.00 93.25 91 TRP A O 1
ATOM 749 N N . THR A 1 92 ? 10.358 5.009 -4.075 1.00 87.44 92 THR A N 1
ATOM 750 C CA . THR A 1 92 ? 10.243 4.853 -2.612 1.00 87.44 92 THR A CA 1
ATOM 751 C C . THR A 1 92 ? 9.235 5.791 -1.947 1.00 87.44 92 THR A C 1
ATOM 753 O O . THR A 1 92 ? 9.057 5.712 -0.738 1.00 87.44 92 THR A O 1
ATOM 756 N N . ASN A 1 93 ? 8.584 6.685 -2.697 1.00 93.44 93 ASN A N 1
ATOM 757 C CA . ASN A 1 93 ? 7.578 7.612 -2.170 1.00 93.44 93 ASN A CA 1
ATOM 758 C C . ASN A 1 93 ? 6.468 7.868 -3.192 1.00 93.44 93 ASN A C 1
ATOM 760 O O . ASN A 1 93 ? 6.678 7.715 -4.399 1.00 93.44 93 ASN A O 1
ATOM 764 N N . CYS A 1 94 ? 5.304 8.298 -2.707 1.00 95.31 94 CYS A N 1
ATOM 765 C CA . CYS A 1 94 ? 4.115 8.470 -3.539 1.00 95.31 94 CYS A CA 1
ATOM 766 C C . CYS A 1 94 ? 4.269 9.551 -4.605 1.00 95.31 94 CYS A C 1
ATOM 768 O O . CYS A 1 94 ? 3.779 9.380 -5.720 1.00 95.31 94 CYS A O 1
ATOM 770 N N . GLN A 1 95 ? 4.999 10.629 -4.310 1.00 96.50 95 GLN A N 1
ATOM 771 C CA . GLN A 1 95 ? 5.225 11.702 -5.277 1.00 96.50 95 GLN A CA 1
ATOM 772 C C . GLN A 1 95 ? 5.941 11.193 -6.533 1.00 96.50 95 GLN A C 1
ATOM 774 O O . GLN A 1 95 ? 5.561 11.534 -7.651 1.00 96.50 95 GLN A O 1
ATOM 779 N N . ALA A 1 96 ? 6.947 10.333 -6.368 1.00 95.44 96 ALA A N 1
ATOM 780 C CA . ALA A 1 96 ? 7.662 9.746 -7.491 1.00 95.44 96 ALA A CA 1
ATOM 781 C C . ALA A 1 96 ? 6.756 8.856 -8.358 1.00 95.44 96 ALA A C 1
ATOM 783 O O . ALA A 1 96 ? 6.841 8.948 -9.583 1.00 95.44 96 ALA A O 1
ATOM 784 N N . TYR A 1 97 ? 5.862 8.062 -7.753 1.00 96.38 97 TYR A N 1
ATOM 785 C CA . TYR A 1 97 ? 4.869 7.281 -8.505 1.00 96.38 97 TYR A CA 1
ATOM 786 C C . TYR A 1 97 ? 3.896 8.198 -9.253 1.00 96.38 97 TYR A C 1
ATOM 788 O O . TYR A 1 97 ? 3.747 8.048 -10.462 1.00 96.38 97 TYR A O 1
ATOM 796 N N . ARG A 1 98 ? 3.322 9.208 -8.583 1.00 96.06 98 ARG A N 1
ATOM 797 C CA . ARG A 1 98 ? 2.387 10.169 -9.200 1.00 96.06 98 ARG A CA 1
ATOM 798 C C . ARG A 1 98 ? 2.994 10.890 -10.404 1.00 96.06 98 ARG A C 1
ATOM 800 O O . ARG A 1 98 ? 2.322 11.058 -11.414 1.00 96.06 98 ARG A O 1
ATOM 807 N N . THR A 1 99 ? 4.260 11.304 -10.322 1.00 97.50 99 THR A N 1
ATOM 808 C CA . THR A 1 99 ? 4.907 12.040 -11.420 1.00 97.50 99 THR A CA 1
ATOM 809 C C . THR A 1 99 ? 5.426 11.132 -12.535 1.00 97.50 99 THR A C 1
ATOM 811 O O . THR A 1 99 ? 5.402 11.534 -13.695 1.00 97.50 99 THR A O 1
ATOM 814 N N . ARG A 1 100 ? 5.965 9.949 -12.211 1.00 96.69 100 ARG A N 1
ATOM 815 C CA . ARG A 1 100 ? 6.757 9.156 -13.172 1.00 96.69 100 ARG A CA 1
ATOM 816 C C . ARG A 1 100 ? 6.055 7.909 -13.692 1.00 96.69 100 ARG A C 1
ATOM 818 O O . ARG A 1 100 ? 6.484 7.391 -14.717 1.00 96.69 100 ARG A O 1
ATOM 825 N N . SER A 1 101 ? 5.061 7.400 -12.971 1.00 95.81 101 SER A N 1
ATOM 826 C CA . SER A 1 101 ? 4.389 6.138 -13.295 1.00 95.81 101 SER A CA 1
ATOM 827 C C . SER A 1 101 ? 3.000 6.094 -12.639 1.00 95.81 101 SER A C 1
ATOM 829 O O . SER A 1 101 ? 2.751 5.268 -11.755 1.00 95.81 101 SER A O 1
ATOM 831 N N . PRO A 1 102 ? 2.095 7.025 -12.999 1.00 96.12 102 PRO A N 1
ATOM 832 C CA . PRO A 1 102 ? 0.760 7.102 -12.407 1.00 96.12 102 PRO A CA 1
ATOM 833 C C . PRO A 1 102 ? -0.057 5.819 -12.624 1.00 96.12 102 PRO A C 1
ATOM 835 O O . PRO A 1 102 ? -0.880 5.467 -11.789 1.00 96.12 102 PRO A O 1
ATOM 838 N N . GLU A 1 103 ? 0.224 5.054 -13.680 1.00 95.81 103 GLU A N 1
ATOM 839 C CA . GLU A 1 103 ? -0.396 3.757 -13.965 1.00 95.81 103 GLU A CA 1
ATOM 840 C C . GLU A 1 103 ? -0.117 2.678 -12.904 1.00 95.81 103 GLU A C 1
ATOM 842 O O . GLU A 1 103 ? -0.778 1.632 -12.889 1.00 95.81 103 GLU A O 1
ATOM 847 N N . CYS A 1 104 ? 0.872 2.904 -12.037 1.00 96.00 104 CYS A N 1
ATOM 848 C CA . CYS A 1 104 ? 1.186 2.029 -10.917 1.00 96.00 104 CYS A CA 1
ATOM 849 C C . CYS A 1 104 ? 0.315 2.273 -9.686 1.00 96.00 104 CYS A C 1
ATOM 851 O O . CYS A 1 104 ? 0.303 1.404 -8.812 1.00 96.00 104 CYS A O 1
ATOM 853 N N . LEU A 1 105 ? -0.382 3.410 -9.610 1.00 95.81 105 LEU A N 1
ATOM 854 C CA . LEU A 1 105 ? -1.260 3.758 -8.497 1.00 95.81 105 LEU A CA 1
ATOM 855 C C . LEU A 1 105 ? -2.615 3.049 -8.621 1.00 95.81 105 LEU A C 1
ATOM 857 O O . LEU A 1 105 ? -3.066 2.719 -9.721 1.00 95.81 105 LEU A O 1
ATOM 861 N N . ILE A 1 106 ? -3.228 2.787 -7.472 1.00 93.88 106 ILE A N 1
ATOM 862 C CA . ILE A 1 106 ? -4.582 2.247 -7.333 1.00 93.88 106 ILE A CA 1
ATOM 863 C C . ILE A 1 106 ? -5.406 3.329 -6.627 1.00 93.88 106 ILE A C 1
ATOM 865 O O . ILE A 1 106 ? -4.993 3.787 -5.560 1.00 93.88 106 ILE A O 1
ATOM 869 N N . GLU A 1 107 ? -6.493 3.766 -7.268 1.00 82.69 107 GLU A N 1
ATOM 870 C CA . GLU A 1 107 ? -7.405 4.826 -6.796 1.00 82.69 107 GLU A CA 1
ATOM 871 C C . GLU A 1 107 ? -8.508 4.288 -5.881 1.00 82.69 107 GLU A C 1
ATOM 873 O O . GLU A 1 107 ? -9.042 3.203 -6.202 1.00 82.69 107 GLU A O 1
#

Radius of gyration: 33.21 Å; Cα contacts (8 Å, |Δi|>4): 105; chains: 1; bounding box: 61×95×36 Å

Foldseek 3Di:
DDDDDDDDDDDPDDDPDDDDDPPPPPVPPPPPPVPPPQPDFDWFAAPVVVCVRPNAAPDDDQQWGHHPAWIFGDDPRTGHFIFGPVCPPPDRHPVCCVVPPVVGTDD

Organism: NCBI:txid622671

Nearest PDB structures (foldseek):
  6xqf-assembly1_A  TM=5.613E-01  e=8.740E+00  uncultured bacterium
  5fgz-assembly1_A  TM=3.926E-01  e=5.264E+00  Escherichia coli K-12

pLDDT: mean 78.8, std 22.27, range [36.66, 97.88]

Sequence (107 aa):
MISLDLRKKTFLFLFFLIPVLSLSALSMEHQNSDLPKKPEVREGMSLDEVRNIMGMPRNITRTEWRYPEIIILIENQQVACIIKPSCFGRWTNCQAYRTRSPECLIE

Secondary structure (DSSP, 8-state):
-------------------------------------PPPP-TT-BHHHHHHHH---SEE-SSEEE-SS-EEEEETTEEEEEE-GGGTTS-SSHHHHHHH-GGGEE-

Solvent-accessible surface area (backbone atoms only — not comparable to full-atom values): 7173 Å² total; per-residue (Å²): 133,85,85,82,90,80,87,87,75,92,73,91,71,91,78,92,83,76,83,87,79,84,82,72,82,71,78,72,75,82,74,76,73,81,62,76,75,72,80,72,86,52,68,71,38,42,60,65,58,46,34,74,70,73,45,82,56,84,40,83,59,89,53,36,39,32,48,96,77,38,28,37,35,40,50,96,74,17,31,58,37,38,30,41,60,92,54,64,86,77,62,92,52,59,68,55,36,62,75,75,41,51,86,36,53,60,133

Mean predicted aligned error: 15.09 Å